Protein AF-A0A251V8B4-F1 (afdb_monomer)

Foldseek 3Di:
DDPVVVVVVVVCQVPVQQVCQVVVFVVVVVVCQVVCQVVVVVVDDPPDDGDHDPDDGPDNDGDDDPDDDDDDPPDD

InterPro domains:
  IPR045050 Synaptotagmin, plant [PTHR10774] (26-74)

Solvent-accessible surface area (backbone atoms only — not comparable to full-atom values): 5118 Å² total; per-residue (Å²): 133,54,75,67,57,52,53,52,50,55,49,50,59,56,61,49,40,64,73,44,41,67,61,47,50,55,53,49,51,51,54,50,47,71,64,42,42,64,53,38,56,74,68,58,60,93,92,63,96,77,55,73,82,90,76,86,84,90,75,92,71,62,86,82,82,90,75,89,78,92,73,83,80,77,82,128

pLDDT: mean 77.68, std 9.33, range [55.44, 91.19]

Structure (mmCIF, N/CA/C/O backbone):
data_AF-A0A251V8B4-F1
#
_entry.id   AF-A0A251V8B4-F1
#
loop_
_atom_site.group_PDB
_atom_site.id
_atom_site.type_symbol
_atom_site.label_atom_id
_atom_site.label_alt_id
_atom_site.label_comp_id
_atom_site.label_asym_id
_atom_site.label_entity_id
_atom_site.label_seq_id
_atom_site.pdbx_PDB_ins_code
_atom_site.Cartn_x
_atom_site.Cartn_y
_atom_site.Cartn_z
_atom_site.occupancy
_atom_site.B_iso_or_equiv
_atom_site.auth_seq_id
_atom_site.auth_comp_id
_atom_site.auth_asym_id
_atom_site.auth_atom_id
_atom_site.pdbx_PDB_model_num
ATOM 1 N N . MET A 1 1 ? 18.490 12.519 -25.737 1.00 61.62 1 MET A N 1
ATOM 2 C CA . MET A 1 1 ? 18.816 11.159 -25.266 1.00 61.62 1 MET A CA 1
ATOM 3 C C . MET A 1 1 ? 19.465 10.422 -26.418 1.00 61.62 1 MET A C 1
ATOM 5 O O . MET A 1 1 ? 18.914 10.433 -27.511 1.00 61.62 1 MET A O 1
ATOM 9 N N . ASP A 1 2 ? 20.663 9.897 -26.211 1.00 82.75 2 ASP A N 1
ATOM 10 C CA . ASP A 1 2 ? 21.402 9.089 -27.179 1.00 82.75 2 ASP A CA 1
ATOM 11 C C . ASP A 1 2 ? 20.897 7.632 -27.176 1.00 82.75 2 ASP A C 1
ATOM 13 O O . ASP A 1 2 ? 20.219 7.196 -26.243 1.00 82.75 2 ASP A O 1
ATOM 17 N N . ARG A 1 3 ? 21.192 6.861 -28.236 1.00 70.75 3 ARG A N 1
ATOM 18 C CA . ARG A 1 3 ? 20.762 5.449 -28.341 1.00 70.75 3 ARG A CA 1
ATOM 19 C C . ARG A 1 3 ? 21.263 4.598 -27.169 1.00 70.75 3 ARG A C 1
ATOM 21 O O . ARG A 1 3 ? 20.553 3.690 -26.749 1.00 70.75 3 ARG A O 1
ATOM 28 N N . GLN A 1 4 ? 22.435 4.924 -26.626 1.00 71.88 4 GLN A N 1
ATOM 29 C CA . GLN A 1 4 ? 23.006 4.234 -25.471 1.00 71.88 4 GLN A CA 1
ATOM 30 C C . GLN A 1 4 ? 22.200 4.509 -24.193 1.00 71.88 4 GLN A C 1
ATOM 32 O O . GLN A 1 4 ? 21.901 3.570 -23.460 1.00 71.88 4 GLN A O 1
ATOM 37 N N . GLY A 1 5 ? 21.756 5.750 -23.959 1.00 70.75 5 GLY A N 1
ATOM 38 C CA . GLY A 1 5 ? 20.904 6.093 -22.817 1.00 70.75 5 GLY A CA 1
ATOM 39 C C . GLY A 1 5 ? 19.514 5.446 -22.855 1.00 70.75 5 GLY A C 1
ATOM 40 O O . GLY A 1 5 ? 18.976 5.092 -21.808 1.00 70.75 5 GLY A O 1
ATOM 41 N N . ILE A 1 6 ? 18.939 5.236 -24.046 1.00 68.00 6 ILE A N 1
ATOM 42 C CA . ILE A 1 6 ? 17.651 4.531 -24.197 1.00 68.00 6 ILE A CA 1
ATOM 43 C C . ILE A 1 6 ? 17.808 3.043 -23.862 1.00 68.00 6 ILE A C 1
ATOM 45 O O . ILE A 1 6 ? 17.007 2.502 -23.103 1.00 68.00 6 ILE A O 1
ATOM 49 N N . LEU A 1 7 ? 18.856 2.392 -24.376 1.00 69.81 7 LEU A N 1
ATOM 50 C CA . LEU A 1 7 ? 19.127 0.980 -24.086 1.00 69.81 7 LEU A CA 1
ATOM 51 C C . LEU A 1 7 ? 19.467 0.754 -22.607 1.00 69.81 7 LEU A C 1
ATOM 53 O O . LEU A 1 7 ? 18.993 -0.214 -22.018 1.00 69.81 7 LEU A O 1
ATOM 57 N N . PHE A 1 8 ? 20.207 1.678 -21.987 1.00 75.31 8 PHE A N 1
ATOM 58 C CA . PHE A 1 8 ? 20.484 1.653 -20.551 1.00 75.31 8 PHE A CA 1
ATOM 59 C C . PHE A 1 8 ? 19.199 1.754 -19.715 1.00 75.31 8 PHE A C 1
ATOM 61 O O . PHE A 1 8 ? 19.014 0.985 -18.776 1.00 75.31 8 PHE A O 1
ATOM 68 N N . PHE A 1 9 ? 18.278 2.651 -20.084 1.00 71.19 9 PHE A N 1
ATOM 69 C CA . PHE A 1 9 ? 16.993 2.795 -19.397 1.00 71.19 9 PHE A CA 1
ATOM 70 C C . PHE A 1 9 ? 16.109 1.546 -19.534 1.00 71.19 9 PHE A C 1
ATOM 72 O O . PHE A 1 9 ? 15.542 1.086 -18.543 1.00 71.19 9 PHE A O 1
ATOM 79 N N . SER A 1 10 ? 16.016 0.967 -20.736 1.00 66.50 10 SER A N 1
ATOM 80 C CA . SER A 1 10 ? 15.246 -0.263 -20.969 1.00 66.50 10 SER A CA 1
ATOM 81 C C . SER A 1 10 ? 15.807 -1.461 -20.201 1.00 66.50 10 SER A C 1
ATOM 83 O O . SER A 1 10 ? 15.035 -2.232 -19.640 1.00 66.50 10 SER A O 1
ATOM 85 N N . TYR A 1 11 ? 17.133 -1.597 -20.138 1.00 68.06 11 TYR A N 1
ATOM 86 C CA . TYR A 1 11 ? 17.800 -2.659 -19.386 1.00 68.06 11 TYR A CA 1
ATOM 87 C C . TYR A 1 11 ? 17.598 -2.496 -17.871 1.00 68.06 11 TYR A C 1
ATOM 89 O O . TYR A 1 11 ? 17.140 -3.421 -17.205 1.00 68.06 11 TYR A O 1
ATOM 97 N N . PHE A 1 12 ? 17.823 -1.286 -17.343 1.00 68.69 12 PHE A N 1
ATOM 98 C CA . PHE A 1 12 ? 17.615 -0.973 -15.927 1.00 68.69 12 PHE A CA 1
ATOM 99 C C . PHE A 1 12 ? 16.158 -1.189 -15.496 1.00 68.69 12 PHE A C 1
ATOM 101 O O . PHE A 1 12 ? 15.904 -1.778 -14.450 1.00 68.69 12 PHE A O 1
ATOM 108 N N . SER A 1 13 ? 15.192 -0.758 -16.314 1.00 68.44 13 SER A N 1
ATOM 109 C CA . SER A 1 13 ? 13.770 -0.960 -16.026 1.00 68.44 13 SER A CA 1
ATOM 110 C C . SER A 1 13 ? 13.348 -2.430 -16.073 1.00 68.44 13 SER A C 1
ATOM 112 O O . SER A 1 13 ? 12.379 -2.769 -15.406 1.00 68.44 13 SER A O 1
ATOM 114 N N . GLY A 1 14 ? 14.000 -3.276 -16.875 1.00 68.25 14 GLY A N 1
ATOM 115 C CA . GLY A 1 14 ? 13.689 -4.704 -16.946 1.00 68.25 14 GLY A CA 1
ATOM 116 C C . GLY A 1 14 ? 14.265 -5.480 -15.763 1.00 68.25 14 GLY A C 1
ATOM 117 O O . GLY A 1 14 ? 13.531 -6.164 -15.061 1.00 68.25 14 GLY A O 1
ATOM 118 N N . GLU A 1 15 ? 15.567 -5.330 -15.510 1.00 64.94 15 GLU A N 1
ATOM 119 C CA . GLU A 1 15 ? 16.290 -6.136 -14.516 1.00 64.94 15 GLU A CA 1
ATOM 120 C C . GLU A 1 15 ? 15.998 -5.698 -13.068 1.00 64.94 15 GLU A C 1
ATOM 122 O O . GLU A 1 15 ? 15.782 -6.533 -12.191 1.00 64.94 15 GLU A O 1
ATOM 127 N N . MET A 1 16 ? 15.911 -4.388 -12.799 1.00 62.69 16 MET A N 1
ATOM 128 C CA . MET A 1 16 ? 15.674 -3.892 -11.434 1.00 62.69 16 MET A CA 1
ATOM 129 C C . MET A 1 16 ? 14.216 -4.016 -10.996 1.00 62.69 16 MET A C 1
ATOM 131 O O . MET A 1 16 ? 13.950 -4.136 -9.797 1.00 62.69 16 MET A O 1
ATOM 135 N N . ALA A 1 17 ? 13.265 -3.963 -11.934 1.00 61.62 17 ALA A N 1
ATOM 136 C CA . ALA A 1 17 ? 11.846 -3.996 -11.600 1.00 61.62 17 ALA A CA 1
ATOM 137 C C . ALA A 1 17 ? 11.431 -5.348 -11.016 1.00 61.62 17 ALA A C 1
ATOM 139 O O . ALA A 1 17 ? 10.626 -5.372 -10.095 1.00 61.62 17 ALA A O 1
ATOM 140 N N . GLU A 1 18 ? 12.004 -6.455 -11.489 1.00 64.12 18 GLU A N 1
ATOM 141 C CA . GLU A 1 18 ? 11.628 -7.789 -11.021 1.00 64.12 18 GLU A CA 1
ATOM 142 C C . GLU A 1 18 ? 12.231 -8.091 -9.639 1.00 64.12 18 GLU A C 1
ATOM 144 O O . GLU A 1 18 ? 11.493 -8.413 -8.709 1.00 64.12 18 GLU A O 1
ATOM 149 N N . GLN A 1 19 ? 13.530 -7.833 -9.443 1.00 62.34 19 GLN A N 1
ATOM 150 C CA . GLN A 1 19 ? 14.232 -8.074 -8.171 1.00 62.34 19 GLN A CA 1
ATOM 151 C C . GLN A 1 19 ? 13.758 -7.159 -7.021 1.00 62.34 19 GLN A C 1
ATOM 153 O O . GLN A 1 19 ? 13.806 -7.532 -5.848 1.00 62.34 19 GLN A O 1
ATOM 158 N N . THR A 1 20 ? 13.299 -5.946 -7.337 1.00 63.25 20 THR A N 1
ATOM 159 C CA . THR A 1 20 ? 12.934 -4.940 -6.326 1.00 63.25 20 THR A CA 1
ATOM 160 C C . THR A 1 20 ? 11.471 -5.056 -5.883 1.00 63.25 20 THR A C 1
ATOM 162 O O . THR A 1 20 ? 11.113 -4.526 -4.827 1.00 63.25 20 THR A O 1
ATOM 165 N N . THR A 1 21 ? 10.617 -5.767 -6.632 1.00 68.62 21 THR A N 1
ATOM 166 C CA . THR A 1 21 ? 9.188 -5.925 -6.294 1.00 68.62 21 THR A CA 1
ATOM 167 C C . THR A 1 21 ? 8.968 -6.561 -4.925 1.00 68.62 21 THR A C 1
ATOM 169 O O . THR A 1 21 ? 8.177 -6.038 -4.148 1.00 68.62 21 THR A O 1
ATOM 172 N N . GLU A 1 22 ? 9.696 -7.618 -4.560 1.00 70.81 22 GLU A N 1
ATOM 173 C CA . GLU A 1 22 ? 9.456 -8.301 -3.280 1.00 70.81 22 GLU A CA 1
ATOM 174 C C . GLU A 1 22 ? 9.760 -7.408 -2.067 1.00 70.81 22 GLU A C 1
ATOM 176 O O . GLU A 1 22 ? 8.950 -7.294 -1.144 1.00 70.81 22 GLU A O 1
ATOM 181 N N . GLN A 1 23 ? 10.899 -6.712 -2.087 1.00 77.62 23 GLN A N 1
ATOM 182 C CA . GLN A 1 23 ? 11.305 -5.835 -0.983 1.00 77.62 23 GLN A CA 1
ATOM 183 C C . GLN A 1 23 ? 10.446 -4.564 -0.922 1.00 77.62 23 GLN A C 1
ATOM 185 O O . GLN A 1 23 ? 10.076 -4.104 0.161 1.00 77.62 23 GLN A O 1
ATOM 190 N N . THR A 1 24 ? 10.071 -4.011 -2.080 1.00 80.19 24 THR A N 1
ATOM 191 C CA . THR A 1 24 ? 9.187 -2.837 -2.136 1.00 80.19 24 THR A CA 1
ATOM 192 C C . THR A 1 24 ? 7.768 -3.156 -1.708 1.00 80.19 24 THR A C 1
ATOM 194 O O . THR A 1 24 ? 7.162 -2.329 -1.035 1.00 80.19 24 THR A O 1
ATOM 197 N N . VAL A 1 25 ? 7.244 -4.345 -2.014 1.00 84.69 25 VAL A N 1
ATOM 198 C CA . VAL A 1 25 ? 5.915 -4.766 -1.553 1.00 84.69 25 VAL A CA 1
ATOM 199 C C . VAL A 1 25 ? 5.874 -4.824 -0.030 1.00 84.69 25 VAL A C 1
ATOM 201 O O . VAL A 1 25 ? 4.931 -4.303 0.567 1.00 84.69 25 VAL A O 1
ATOM 204 N N . ALA A 1 26 ? 6.896 -5.389 0.615 1.00 84.62 26 ALA A N 1
ATOM 205 C CA . ALA A 1 26 ? 6.969 -5.426 2.073 1.00 84.62 26 ALA A CA 1
ATOM 206 C C . ALA A 1 26 ? 7.029 -4.010 2.677 1.00 84.62 26 ALA A C 1
ATOM 208 O O . ALA A 1 26 ? 6.218 -3.673 3.542 1.00 84.62 26 ALA A O 1
ATOM 209 N N . ALA A 1 27 ? 7.927 -3.158 2.172 1.00 86.88 27 ALA A N 1
ATOM 210 C CA . ALA A 1 27 ? 8.083 -1.787 2.657 1.00 86.88 27 ALA A CA 1
ATOM 211 C C . ALA A 1 27 ? 6.822 -0.931 2.432 1.00 86.88 27 ALA A C 1
ATOM 213 O O . ALA A 1 27 ? 6.339 -0.272 3.351 1.00 86.88 27 ALA A O 1
ATOM 214 N N . ALA A 1 28 ? 6.233 -0.982 1.236 1.00 87.06 28 ALA A N 1
ATOM 215 C CA . ALA A 1 28 ? 5.016 -0.247 0.908 1.00 87.06 28 ALA A CA 1
ATOM 216 C C . ALA A 1 28 ? 3.811 -0.735 1.725 1.00 87.06 28 ALA A C 1
ATOM 218 O O . ALA A 1 28 ? 2.991 0.076 2.142 1.00 87.06 28 ALA A O 1
ATOM 219 N N . THR A 1 29 ? 3.717 -2.040 2.010 1.00 88.12 29 THR A N 1
ATOM 220 C CA . THR A 1 29 ? 2.649 -2.597 2.859 1.00 88.12 29 THR A CA 1
ATOM 221 C C . THR A 1 29 ? 2.683 -1.994 4.262 1.00 88.12 29 THR A C 1
ATOM 223 O O . THR A 1 29 ? 1.626 -1.673 4.804 1.00 88.12 29 THR A O 1
ATOM 226 N N . ILE A 1 30 ? 3.874 -1.820 4.844 1.00 89.31 30 ILE A N 1
ATOM 227 C CA . ILE A 1 30 ? 4.041 -1.200 6.167 1.00 89.31 30 ILE A CA 1
ATOM 228 C C . ILE A 1 30 ? 3.597 0.264 6.117 1.00 89.31 30 ILE A C 1
ATOM 230 O O . ILE A 1 30 ? 2.710 0.653 6.871 1.00 89.31 30 ILE A O 1
ATOM 234 N N . ILE A 1 31 ? 4.128 1.036 5.165 1.00 90.62 31 ILE A N 1
ATOM 235 C CA . ILE A 1 31 ? 3.826 2.469 5.027 1.00 90.62 31 ILE A CA 1
ATOM 236 C C . ILE A 1 31 ? 2.326 2.705 4.813 1.00 90.62 31 ILE A C 1
ATOM 238 O O . ILE A 1 31 ? 1.736 3.596 5.421 1.00 90.62 31 ILE A O 1
ATOM 242 N N . ILE A 1 32 ? 1.681 1.896 3.968 1.00 90.38 32 ILE A N 1
ATOM 243 C CA . ILE A 1 32 ? 0.242 2.019 3.705 1.00 90.38 32 ILE A CA 1
ATOM 244 C C . ILE A 1 32 ? -0.565 1.712 4.965 1.00 90.38 32 ILE A C 1
ATOM 246 O O . ILE A 1 32 ? -1.513 2.433 5.256 1.00 90.38 32 ILE A O 1
ATOM 250 N N . ARG A 1 33 ? -0.204 0.677 5.732 1.00 90.06 33 ARG A N 1
ATOM 251 C CA . ARG A 1 33 ? -0.895 0.375 6.995 1.00 90.06 33 ARG A CA 1
ATOM 252 C C . ARG A 1 33 ? -0.752 1.522 7.986 1.00 90.06 33 ARG A C 1
ATOM 254 O O . ARG A 1 33 ? -1.763 2.005 8.478 1.00 90.06 33 ARG A O 1
ATOM 261 N N . GLU A 1 34 ? 0.467 2.003 8.207 1.00 91.19 34 GLU A N 1
ATOM 262 C CA . GLU A 1 34 ? 0.732 3.113 9.128 1.00 91.19 34 GLU A CA 1
ATOM 263 C C . GLU A 1 34 ? 0.015 4.403 8.716 1.00 91.19 34 GLU A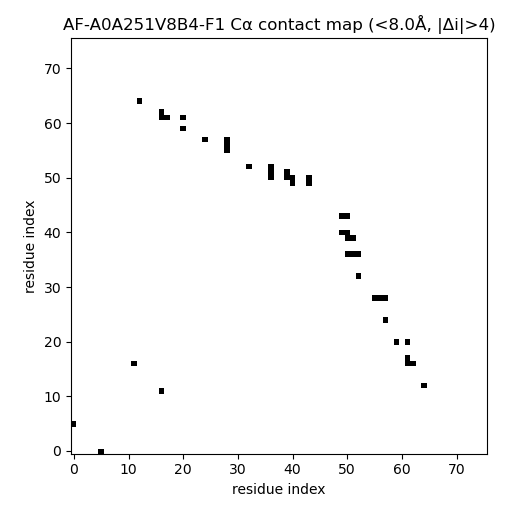 C 1
ATOM 265 O O . GLU A 1 34 ? -0.472 5.138 9.570 1.00 91.19 34 GLU A O 1
ATOM 270 N N . SER A 1 35 ? -0.097 4.665 7.412 1.00 90.38 35 SER A N 1
ATOM 271 C CA . SER A 1 35 ? -0.784 5.852 6.905 1.00 90.38 35 SER A CA 1
ATOM 272 C C . SER A 1 35 ? -2.306 5.723 6.905 1.00 90.38 35 SER A C 1
ATOM 274 O O . SER A 1 35 ? -2.982 6.741 7.030 1.00 90.38 35 SER A O 1
ATOM 276 N N . VAL A 1 36 ? -2.861 4.525 6.700 1.00 90.50 36 VAL A N 1
ATOM 277 C CA . VAL A 1 36 ? -4.303 4.347 6.460 1.00 90.50 36 VAL A CA 1
ATOM 278 C C . VAL A 1 36 ? -5.055 3.859 7.696 1.00 90.50 36 VAL A C 1
ATOM 280 O O . VAL A 1 36 ? -6.202 4.249 7.877 1.00 90.50 36 VAL A O 1
ATOM 283 N N . GLU A 1 37 ? -4.441 3.079 8.588 1.00 88.81 37 GLU A N 1
ATOM 284 C CA . GLU A 1 37 ? -5.059 2.723 9.876 1.00 88.81 37 GLU A CA 1
ATOM 285 C C . GLU A 1 37 ? -5.559 3.933 10.691 1.00 88.81 37 GLU A C 1
ATOM 287 O O . GLU A 1 37 ? -6.705 3.878 11.141 1.00 88.81 37 GLU A O 1
ATOM 292 N N . PRO A 1 38 ? -4.811 5.047 10.847 1.00 89.12 38 PRO A N 1
ATOM 293 C CA . PRO A 1 38 ? -5.335 6.216 11.558 1.00 89.12 38 PRO A CA 1
ATOM 294 C C . PRO A 1 38 ? -6.556 6.831 10.863 1.00 89.12 38 PRO A C 1
ATOM 296 O O . PRO A 1 38 ? -7.478 7.282 11.536 1.00 89.12 38 PRO A O 1
ATOM 299 N N . ILE A 1 39 ? -6.598 6.796 9.527 1.00 88.69 39 ILE A N 1
ATOM 300 C CA . ILE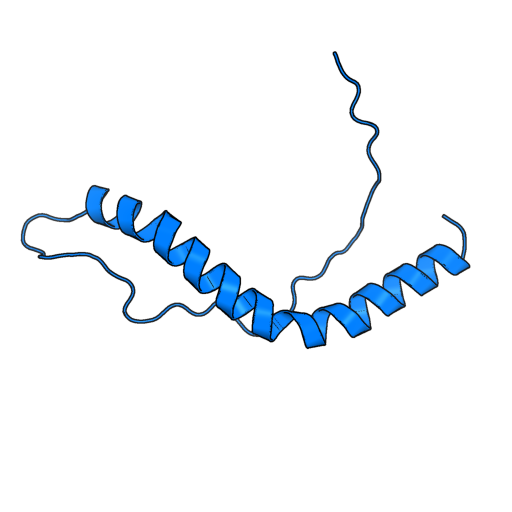 A 1 39 ? -7.735 7.292 8.743 1.00 88.69 39 ILE A CA 1
ATOM 301 C C . ILE A 1 39 ? -8.955 6.388 8.972 1.00 88.69 39 ILE A C 1
ATOM 303 O O . ILE A 1 39 ? -10.065 6.871 9.157 1.00 88.69 39 ILE A O 1
ATOM 307 N N . LEU A 1 40 ? -8.773 5.066 9.009 1.00 86.19 40 LEU A N 1
ATOM 308 C CA . LEU A 1 40 ? -9.870 4.120 9.241 1.00 86.19 40 LEU A CA 1
ATOM 309 C C . LEU A 1 40 ? -10.501 4.260 10.629 1.00 86.19 40 LEU A C 1
ATOM 311 O O . LEU A 1 40 ? -11.714 4.095 10.760 1.00 86.19 40 LEU A O 1
ATOM 315 N N . GLU A 1 41 ? -9.709 4.584 11.650 1.00 85.44 41 GLU A N 1
ATOM 316 C CA . GLU A 1 41 ? -10.236 4.862 12.990 1.00 85.44 41 GLU A CA 1
ATOM 317 C C . GLU A 1 41 ? -11.071 6.154 13.031 1.00 85.44 41 GLU A C 1
ATOM 319 O O . GLU A 1 41 ? -12.051 6.218 13.774 1.00 85.44 41 GLU A O 1
ATOM 324 N N . GLU A 1 42 ? -10.760 7.149 12.194 1.00 87.25 42 GLU A N 1
ATOM 325 C CA . GLU A 1 42 ? -11.574 8.366 12.047 1.00 87.25 42 GLU A CA 1
ATOM 326 C C . GLU A 1 42 ? -12.944 8.079 11.401 1.00 87.25 42 GLU A C 1
ATOM 328 O O . GLU A 1 42 ? -13.950 8.684 11.769 1.00 87.25 42 GLU A O 1
ATOM 333 N N . TYR A 1 43 ? -13.018 7.097 10.495 1.00 87.31 43 TYR A N 1
ATOM 334 C CA . TYR A 1 43 ? -14.256 6.688 9.810 1.00 87.31 43 TYR A CA 1
ATOM 335 C C . TYR A 1 43 ? -15.031 5.565 10.514 1.00 87.31 43 TYR A C 1
ATOM 337 O O . TYR A 1 43 ? -15.887 4.908 9.914 1.00 87.31 43 TYR A O 1
ATOM 345 N N . ARG A 1 44 ? -14.748 5.320 11.792 1.00 85.75 44 ARG A N 1
ATOM 346 C CA . ARG A 1 44 ? -15.333 4.217 12.550 1.00 85.75 44 ARG A CA 1
ATOM 347 C C . ARG A 1 44 ? -16.860 4.352 12.723 1.00 85.75 44 ARG A C 1
ATOM 349 O O . ARG A 1 44 ? -17.327 5.310 13.340 1.00 85.75 44 ARG A O 1
ATOM 356 N N . PRO A 1 45 ? -17.659 3.367 12.267 1.00 85.62 45 PRO A N 1
ATOM 357 C CA . PRO A 1 45 ? -19.099 3.334 12.506 1.00 85.62 45 PRO A CA 1
ATOM 358 C C . PRO A 1 45 ? -19.427 3.123 13.986 1.00 85.62 45 PRO A C 1
ATOM 360 O O . PRO A 1 45 ? -18.684 2.461 14.721 1.00 85.62 45 PRO A O 1
ATOM 363 N N . SER A 1 46 ? -20.595 3.601 14.419 1.00 84.62 46 SER A N 1
ATOM 364 C CA . SER A 1 46 ? -21.106 3.300 15.756 1.00 84.62 46 SER A CA 1
ATOM 365 C C . SER A 1 46 ? -21.313 1.787 15.930 1.00 84.62 46 SER A C 1
ATOM 367 O O . SER A 1 46 ? -21.91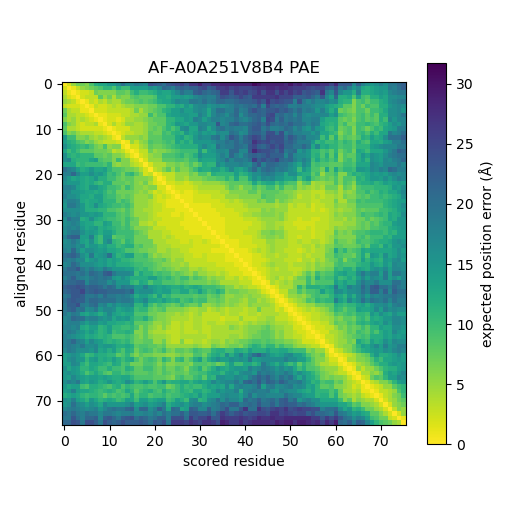1 1.116 15.094 1.00 84.62 46 SER A O 1
ATOM 369 N N . GLY A 1 47 ? -20.791 1.235 17.029 1.00 85.06 47 GLY A N 1
ATOM 370 C CA . GLY A 1 47 ? -20.959 -0.179 17.393 1.00 85.06 47 GLY A CA 1
ATOM 371 C C . GLY A 1 47 ? -19.797 -1.117 17.043 1.00 85.06 47 GLY A C 1
ATOM 372 O O . GLY A 1 47 ? -19.815 -2.262 17.485 1.00 85.06 47 GLY A O 1
ATOM 373 N N . ILE A 1 48 ? -18.766 -0.662 16.322 1.00 85.00 48 ILE A N 1
ATOM 374 C CA . ILE A 1 48 ? -17.568 -1.477 16.029 1.00 85.00 48 ILE A CA 1
ATOM 375 C C . ILE A 1 48 ? -16.408 -1.035 16.925 1.00 85.00 48 ILE A C 1
ATOM 377 O O . ILE A 1 48 ? -16.327 0.137 17.256 1.00 85.00 48 ILE A O 1
ATOM 381 N N . SER A 1 49 ? -15.554 -1.976 17.340 1.00 80.69 49 SER A N 1
ATOM 382 C CA . SER A 1 49 ? -14.297 -1.887 18.118 1.00 80.69 49 SER A CA 1
ATOM 383 C C . SER A 1 49 ? -13.119 -1.076 17.579 1.00 80.69 49 SER A C 1
ATOM 385 O O . SER A 1 49 ? -12.360 -0.442 18.314 1.00 80.69 49 SER A O 1
ATOM 387 N N . PHE A 1 50 ? -12.891 -1.276 16.290 1.00 78.62 50 PHE A N 1
ATOM 388 C CA . PHE A 1 50 ? -11.620 -1.054 15.612 1.00 78.62 50 PHE A CA 1
ATOM 389 C C . PHE A 1 50 ? -11.827 -1.402 14.136 1.00 78.62 50 PHE A C 1
ATOM 391 O O . PHE A 1 50 ? -12.598 -2.317 13.823 1.00 78.62 50 PHE A O 1
ATOM 398 N N . LEU A 1 51 ? -11.128 -0.714 13.237 1.00 83.25 51 LEU A N 1
ATOM 399 C CA . LEU A 1 51 ? -11.124 -1.010 11.803 1.00 83.25 51 LEU A CA 1
ATOM 400 C C . LEU A 1 51 ? -9.680 -1.165 11.328 1.00 83.25 51 LEU A C 1
ATOM 402 O O . LEU A 1 51 ? -9.000 -0.194 11.018 1.00 83.25 51 LEU A O 1
ATOM 406 N N . LYS A 1 52 ? -9.210 -2.415 11.274 1.00 85.62 52 LYS A N 1
ATOM 407 C CA . LYS A 1 52 ? -7.830 -2.756 10.900 1.00 85.62 52 LYS A CA 1
ATOM 408 C C . LYS A 1 52 ? -7.784 -3.674 9.692 1.00 85.62 52 LYS A C 1
ATOM 410 O O . LYS A 1 52 ? -8.700 -4.463 9.450 1.00 85.62 52 LYS A O 1
ATOM 415 N N . PHE A 1 53 ? -6.673 -3.628 8.964 1.00 86.56 53 PHE A N 1
ATOM 416 C CA . PHE A 1 53 ? -6.438 -4.541 7.854 1.00 86.56 53 PHE A CA 1
ATOM 417 C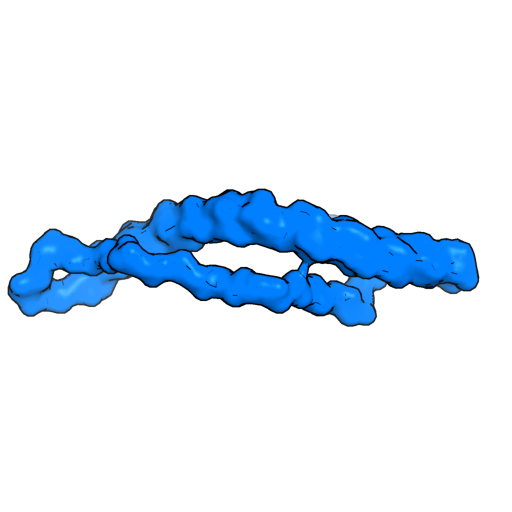 C . PHE A 1 53 ? -6.164 -5.959 8.359 1.00 86.56 53 PHE A C 1
ATOM 419 O O . PHE A 1 53 ? -5.126 -6.230 8.954 1.00 86.56 53 PHE A O 1
ATOM 426 N N . SER A 1 54 ? -7.056 -6.900 8.047 1.00 86.75 54 SER A N 1
ATOM 427 C CA . SER A 1 54 ? -6.767 -8.331 8.227 1.00 86.75 54 SER A CA 1
ATOM 428 C C . SER A 1 54 ? -5.782 -8.843 7.167 1.00 86.75 54 SER A C 1
ATOM 430 O O . SER A 1 54 ? -4.901 -9.652 7.455 1.00 86.75 54 SER A O 1
ATOM 432 N N . LYS A 1 55 ? -5.886 -8.327 5.936 1.00 86.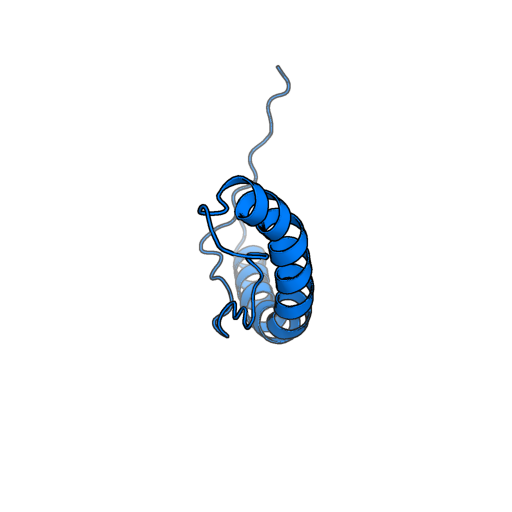31 55 LYS A N 1
ATOM 433 C CA . LYS A 1 55 ? -4.994 -8.639 4.81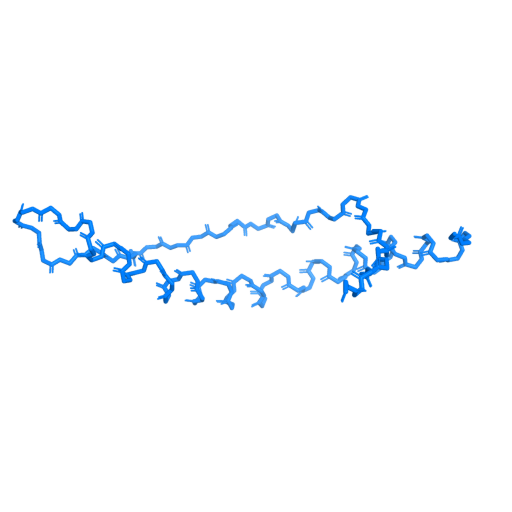8 1.00 86.31 55 LYS A CA 1
ATOM 434 C C . LYS A 1 55 ? -4.867 -7.419 3.908 1.00 86.31 55 LYS A C 1
ATOM 436 O O . LYS A 1 55 ? -5.860 -6.759 3.625 1.00 86.31 55 LYS A O 1
ATOM 441 N N . LEU A 1 56 ? -3.648 -7.144 3.448 1.00 84.69 56 LEU A N 1
ATOM 442 C CA . LEU A 1 56 ? -3.331 -6.116 2.455 1.00 84.69 56 LEU A CA 1
ATOM 443 C C . LEU A 1 56 ? -2.412 -6.758 1.413 1.00 84.69 56 LEU A C 1
ATOM 445 O O . LEU A 1 56 ? -1.450 -7.424 1.789 1.00 84.69 56 LEU A O 1
ATOM 449 N N . SER A 1 57 ? -2.728 -6.601 0.131 1.00 83.31 57 SER A N 1
ATOM 450 C CA . SER A 1 57 ? -1.951 -7.160 -0.979 1.00 83.31 57 SER A CA 1
ATOM 451 C C . SER A 1 57 ? -1.827 -6.132 -2.097 1.00 83.31 57 SER A C 1
ATOM 453 O O . SER A 1 57 ? -2.846 -5.645 -2.581 1.00 83.31 57 SER A O 1
ATOM 455 N N . LEU A 1 58 ? -0.596 -5.840 -2.518 1.00 82.56 58 LEU A N 1
ATOM 456 C CA . LEU A 1 58 ? -0.283 -4.816 -3.526 1.00 82.56 58 LEU A CA 1
ATOM 457 C C . LEU A 1 58 ? -0.227 -5.359 -4.964 1.00 82.56 58 LEU A C 1
ATOM 459 O O . LEU A 1 58 ? -0.057 -4.593 -5.907 1.00 82.56 58 LEU A O 1
ATOM 463 N N . GLY A 1 59 ? -0.413 -6.670 -5.138 1.00 76.75 59 GLY A N 1
ATOM 464 C CA . GLY A 1 59 ? -0.229 -7.351 -6.420 1.00 76.75 59 GLY A CA 1
ATOM 465 C C . GLY A 1 59 ? 1.240 -7.688 -6.698 1.00 76.75 59 GLY A C 1
ATOM 466 O O . GLY A 1 59 ? 2.132 -7.268 -5.969 1.00 76.75 59 GLY A O 1
ATOM 467 N N . ASN A 1 60 ? 1.474 -8.491 -7.738 1.00 69.81 60 ASN A N 1
ATOM 468 C CA . ASN A 1 60 ? 2.805 -8.986 -8.129 1.00 69.81 60 ASN A CA 1
ATOM 469 C C . ASN A 1 6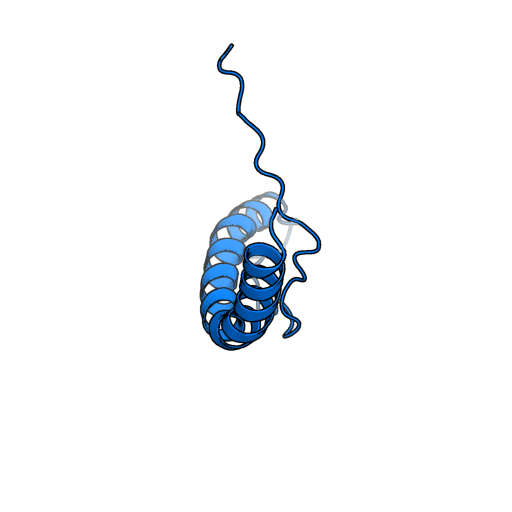0 ? 3.269 -8.424 -9.485 1.00 69.81 60 ASN A C 1
ATOM 471 O O . ASN A 1 60 ? 4.197 -8.939 -10.102 1.00 69.81 60 ASN A O 1
ATOM 475 N N . VAL A 1 61 ? 2.566 -7.413 -9.998 1.00 74.75 61 VAL A N 1
ATOM 476 C CA . VAL A 1 61 ? 2.894 -6.778 -11.273 1.00 74.75 61 VAL A CA 1
ATOM 477 C C . VAL A 1 61 ? 3.728 -5.547 -10.966 1.00 74.75 61 VAL A C 1
ATOM 479 O O . VAL A 1 61 ? 3.244 -4.620 -10.316 1.00 74.75 61 VAL A O 1
ATOM 482 N N . ALA A 1 62 ? 4.979 -5.551 -11.422 1.00 68.88 62 ALA A N 1
ATOM 483 C CA . ALA A 1 62 ? 5.860 -4.406 -11.269 1.00 68.88 62 ALA A CA 1
ATOM 484 C C . ALA A 1 62 ? 5.239 -3.163 -11.937 1.00 68.88 62 ALA A C 1
ATOM 486 O O . ALA A 1 62 ? 4.710 -3.259 -13.051 1.00 68.88 62 ALA A O 1
ATOM 487 N N . PRO A 1 63 ? 5.289 -1.989 -11.289 1.00 71.38 63 PRO A N 1
ATOM 488 C CA . PRO A 1 63 ? 4.780 -0.766 -11.887 1.00 71.38 63 PRO A CA 1
ATOM 489 C C . PRO A 1 63 ? 5.591 -0.421 -13.142 1.00 71.38 63 PRO A C 1
ATOM 491 O O . PRO A 1 63 ? 6.818 -0.334 -13.111 1.00 71.38 63 PRO A O 1
ATOM 494 N N . LYS A 1 64 ? 4.898 -0.211 -14.264 1.00 74.56 64 LYS A N 1
ATOM 495 C CA . LYS A 1 64 ? 5.524 0.155 -15.538 1.00 74.56 64 LYS A CA 1
ATOM 496 C C . LYS A 1 64 ? 5.822 1.654 -15.562 1.00 74.56 64 LYS A C 1
ATOM 498 O O . LYS A 1 64 ? 4.908 2.471 -15.486 1.00 74.56 64 LYS A O 1
ATOM 503 N N . ILE A 1 65 ? 7.090 2.019 -15.724 1.00 75.88 65 ILE A N 1
ATOM 504 C CA . ILE A 1 65 ? 7.512 3.413 -15.907 1.00 75.88 65 ILE A CA 1
ATOM 505 C C . ILE A 1 65 ? 7.614 3.682 -17.411 1.00 75.88 65 ILE A C 1
ATOM 507 O O . ILE A 1 65 ? 8.567 3.267 -18.061 1.00 75.88 65 ILE A O 1
ATOM 511 N N . GLU A 1 66 ? 6.615 4.352 -17.990 1.00 70.25 66 GLU A N 1
ATOM 512 C CA . GLU A 1 66 ? 6.548 4.555 -19.450 1.00 70.25 66 GLU A CA 1
ATOM 513 C C . GLU A 1 66 ? 7.466 5.672 -19.966 1.00 70.25 66 GLU A C 1
ATOM 515 O O . GLU A 1 66 ? 7.857 5.666 -21.133 1.00 70.25 66 GLU A O 1
ATOM 520 N N . GLY A 1 67 ? 7.859 6.619 -19.112 1.00 71.38 67 GLY A N 1
ATOM 521 C CA . GLY A 1 67 ? 8.814 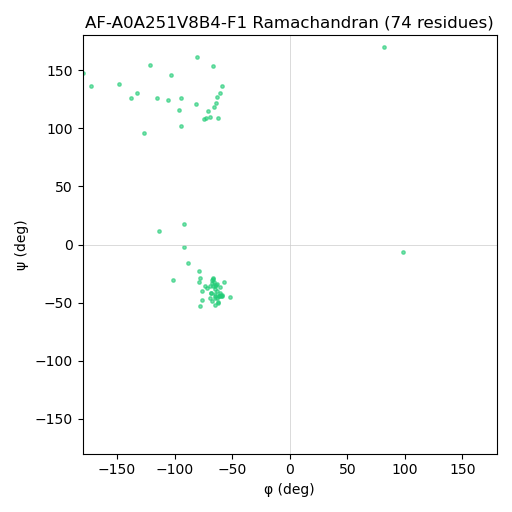7.653 -19.489 1.00 71.38 67 GLY A CA 1
ATOM 522 C C . GLY A 1 67 ? 9.258 8.516 -18.319 1.00 71.38 67 GLY A C 1
ATOM 523 O O . GLY A 1 67 ? 8.445 8.965 -17.516 1.00 71.38 67 GLY A O 1
ATOM 524 N N . ILE A 1 68 ? 10.560 8.789 -18.256 1.00 75.56 68 ILE A N 1
ATOM 525 C CA . ILE A 1 68 ? 11.148 9.751 -17.323 1.00 75.56 68 ILE A CA 1
ATOM 526 C C . ILE A 1 68 ? 11.530 10.998 -18.117 1.00 75.56 68 ILE A C 1
ATOM 528 O O . ILE A 1 68 ? 12.269 10.923 -19.101 1.00 75.56 68 ILE A O 1
ATOM 532 N N . ARG A 1 69 ? 11.025 12.160 -17.697 1.00 77.56 69 ARG A N 1
ATOM 533 C CA . ARG A 1 69 ? 11.454 13.462 -18.219 1.00 77.56 69 ARG A CA 1
ATOM 534 C C . ARG A 1 69 ? 12.109 14.249 -17.099 1.00 77.56 69 ARG A C 1
ATOM 536 O O . ARG A 1 69 ? 11.499 14.461 -16.057 1.00 77.56 69 ARG A O 1
ATOM 543 N N . ILE A 1 70 ? 13.332 14.710 -17.338 1.00 80.00 70 ILE A N 1
ATOM 544 C CA . ILE A 1 70 ? 14.008 15.634 -16.431 1.00 80.00 70 ILE A CA 1
ATOM 545 C C . ILE A 1 70 ? 13.351 16.997 -16.635 1.00 80.00 70 ILE A C 1
ATOM 547 O O . ILE A 1 70 ? 13.520 17.619 -17.684 1.00 80.00 70 ILE A O 1
ATOM 551 N N . GLN A 1 71 ? 12.560 17.437 -15.661 1.00 80.81 71 GLN A N 1
ATOM 552 C CA . GLN A 1 71 ? 12.075 18.809 -15.624 1.00 80.81 71 GLN A CA 1
ATOM 553 C C . GLN A 1 71 ? 13.007 19.637 -14.747 1.00 80.81 71 GLN A C 1
ATOM 555 O O . GLN A 1 71 ? 13.262 19.292 -13.595 1.00 80.81 71 GLN A O 1
ATOM 560 N N . SER A 1 72 ? 13.519 20.737 -15.296 1.00 79.50 72 SER A N 1
ATOM 561 C CA . SER A 1 72 ? 14.212 21.748 -14.505 1.00 79.50 72 SER A CA 1
ATOM 562 C C . SER A 1 72 ? 13.173 22.448 -13.634 1.00 79.50 72 SER A C 1
ATOM 564 O O . SER A 1 72 ? 12.327 23.179 -14.153 1.00 79.50 72 SER A O 1
ATOM 566 N N . GLN A 1 73 ? 13.206 22.212 -12.321 1.00 73.12 73 GLN A N 1
ATOM 567 C CA . GLN A 1 73 ? 12.407 22.990 -11.379 1.00 73.12 73 GLN A CA 1
ATOM 568 C C . GLN A 1 73 ? 12.878 24.447 -11.477 1.00 73.12 73 GLN A C 1
ATOM 570 O O . GLN A 1 73 ? 13.998 24.768 -11.084 1.00 73.12 73 GLN A O 1
ATOM 575 N N . LYS A 1 74 ? 12.064 25.337 -12.057 1.00 64.19 74 LYS A N 1
ATOM 576 C CA . LYS A 1 74 ? 12.320 26.774 -11.940 1.00 64.19 74 LYS A CA 1
ATOM 577 C C . LYS A 1 74 ? 11.975 27.170 -10.511 1.00 64.19 74 LYS A C 1
ATOM 579 O O . LYS A 1 74 ? 10.808 27.144 -10.131 1.00 64.19 74 LYS A O 1
ATOM 584 N N . GLN A 1 75 ? 13.005 27.476 -9.733 1.00 64.69 75 GLN A N 1
ATOM 585 C CA . GLN A 1 75 ? 12.860 28.128 -8.441 1.00 64.69 75 GLN A CA 1
ATOM 586 C C . GLN A 1 75 ? 12.303 29.532 -8.715 1.00 64.69 75 GLN A C 1
ATOM 588 O O . GLN A 1 75 ? 12.881 30.268 -9.518 1.00 64.69 75 GLN A O 1
ATOM 593 N N . GLY A 1 76 ? 11.111 29.806 -8.182 1.00 55.44 76 GLY A N 1
ATOM 594 C CA . GLY A 1 76 ? 10.442 31.104 -8.289 1.00 55.44 76 GLY A CA 1
ATOM 595 C C . GLY A 1 76 ? 11.119 32.165 -7.441 1.00 55.44 76 GLY A C 1
ATOM 596 O O . GLY A 1 76 ? 11.742 31.783 -6.425 1.00 55.44 76 GLY A O 1
#

Mean predicted aligned error: 11.02 Å

Organism: Helianthus annuus (NCBI:txid4232)

Secondary structure (DSSP, 8-state):
--HHHHHHHHHHHHHHHHHHHHHHHHHHHHHHHHHHHHHHHHTPPTT-S----S-----SSPPP------------

Radius of gyration: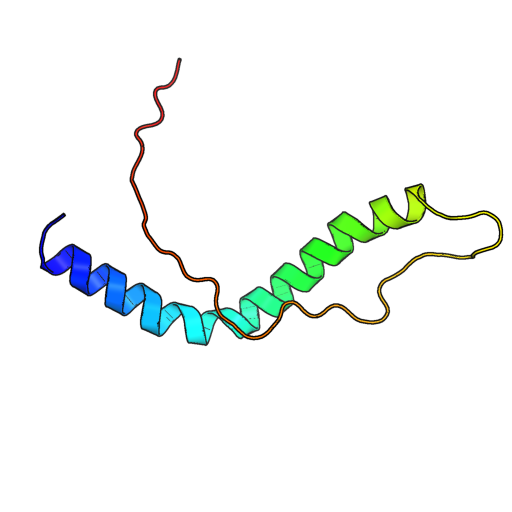 19.35 Å; Cα contacts (8 Å, |Δi|>4): 22; chains: 1; bounding box: 44×40×46 Å

Sequence (76 aa):
MDRQGILFFSYFSGEMAEQTTEQTVAAATIIIRESVEPILEEYRPSGISFLKFSKLSLGNVAPKIEGIRIQSQKQG